Protein AF-R9R6C3-F1 (afdb_monomer_lite)

Foldseek 3Di:
DDDDPADDDVPARDCPDPPRPVVHDDDDDDPPDDDDDDDDDPDDFDWDKDADPPDKDWDQDDPNHGDDTDIDRIDIDDD

Sequence (79 aa):
PNVSDAYTINGFPGPLYNCSNKGTYRLKVKPGKTYLLRLINAALNDELFFSIANHTLVIVEADATYVKPFTSETIIIGP

Radius of gyration: 14.41 Å; chains: 1; bounding box: 40×18×42 Å

Organism: NCBI:txid220689

Secondary structure (DSSP, 8-state):
-PPPS---BTTB--TTSTTTGGG-------TT-----------SS--EEEEBTTB-EEEEEETTEEEEEEEESEEEE--

Structure (mmCIF, N/CA/C/O backbone):
data_AF-R9R6C3-F1
#
_entry.id   AF-R9R6C3-F1
#
loop_
_atom_site.group_PDB
_atom_site.id
_atom_site.type_symbol
_atom_site.label_atom_id
_atom_site.label_alt_id
_atom_site.label_comp_id
_atom_site.label_asym_id
_atom_site.label_entity_id
_atom_site.label_seq_id
_atom_site.pdbx_PDB_ins_code
_atom_site.Cartn_x
_atom_site.Cartn_y
_atom_site.Cartn_z
_atom_site.occupancy
_atom_site.B_iso_or_equiv
_atom_site.auth_seq_id
_atom_site.auth_comp_id
_atom_site.auth_asym_id
_atom_site.auth_atom_id
_atom_site.pdbx_PDB_model_num
ATOM 1 N N . PRO A 1 1 ? 1.985 -7.922 -23.838 1.00 64.25 1 PRO A N 1
ATOM 2 C CA . PRO A 1 1 ? 2.986 -7.115 -23.095 1.00 64.25 1 PRO A CA 1
ATOM 3 C C . PRO A 1 1 ? 3.994 -8.039 -22.405 1.00 64.25 1 PRO A C 1
ATOM 5 O O . PRO A 1 1 ? 3.614 -9.148 -22.039 1.00 64.25 1 PRO A O 1
ATOM 8 N N . ASN A 1 2 ? 5.251 -7.617 -22.259 1.00 79.00 2 ASN A N 1
ATOM 9 C CA . ASN A 1 2 ? 6.209 -8.369 -21.445 1.00 79.00 2 ASN A CA 1
ATOM 10 C C . ASN A 1 2 ? 5.850 -8.241 -19.961 1.00 79.00 2 ASN A C 1
ATOM 12 O O . ASN A 1 2 ? 5.277 -7.231 -19.547 1.00 79.00 2 ASN A O 1
ATOM 16 N N . VAL A 1 3 ? 6.189 -9.271 -19.188 1.00 88.12 3 VAL A N 1
ATOM 17 C CA . VAL A 1 3 ? 6.071 -9.250 -17.726 1.00 88.12 3 VAL A CA 1
ATOM 18 C C . VAL A 1 3 ? 7.022 -8.187 -17.175 1.00 88.12 3 VAL A C 1
ATOM 20 O O . VAL A 1 3 ? 8.117 -7.999 -17.707 1.00 88.12 3 VAL A O 1
ATOM 23 N N . SER A 1 4 ? 6.584 -7.466 -16.149 1.00 89.19 4 SER A N 1
ATOM 24 C CA . SER A 1 4 ? 7.396 -6.468 -15.459 1.00 89.19 4 SER A CA 1
ATOM 25 C C . SER A 1 4 ? 8.564 -7.121 -14.715 1.00 89.19 4 SER A C 1
ATOM 27 O O . SER A 1 4 ? 8.422 -8.186 -14.118 1.00 89.19 4 SER A O 1
ATOM 29 N N . ASP A 1 5 ? 9.718 -6.451 -14.697 1.00 92.50 5 ASP A N 1
ATOM 30 C CA . ASP A 1 5 ? 10.870 -6.903 -13.904 1.00 92.50 5 ASP A CA 1
ATOM 31 C C . ASP A 1 5 ? 10.632 -6.737 -12.393 1.00 92.50 5 ASP A C 1
ATOM 33 O O . ASP A 1 5 ? 11.221 -7.459 -11.591 1.00 92.50 5 ASP A O 1
ATOM 37 N N . ALA A 1 6 ? 9.790 -5.771 -11.998 1.00 93.56 6 ALA A N 1
ATOM 38 C CA . ALA A 1 6 ? 9.427 -5.519 -10.608 1.00 93.56 6 ALA A CA 1
ATOM 39 C C . ALA A 1 6 ? 8.096 -4.766 -10.457 1.00 93.56 6 ALA A C 1
ATOM 41 O O . ALA A 1 6 ? 7.768 -3.879 -11.247 1.00 93.56 6 ALA A O 1
ATOM 42 N N . TYR A 1 7 ? 7.391 -5.044 -9.360 1.00 94.06 7 TYR A N 1
ATOM 43 C CA . TYR A 1 7 ? 6.336 -4.173 -8.832 1.00 94.06 7 TYR A CA 1
ATOM 44 C C . TYR A 1 7 ? 6.928 -3.135 -7.883 1.00 94.06 7 TYR A C 1
ATOM 46 O O . TYR A 1 7 ? 7.945 -3.388 -7.238 1.00 94.06 7 TYR A O 1
ATOM 54 N N . THR A 1 8 ? 6.289 -1.969 -7.772 1.00 95.31 8 THR A N 1
ATOM 55 C CA . THR A 1 8 ? 6.812 -0.866 -6.957 1.00 95.31 8 THR A CA 1
ATOM 56 C C . THR A 1 8 ? 5.764 -0.281 -6.019 1.00 95.31 8 THR A C 1
ATOM 58 O O . THR A 1 8 ? 4.578 -0.248 -6.331 1.00 95.31 8 THR A O 1
ATOM 61 N N . ILE A 1 9 ? 6.221 0.226 -4.874 1.00 96.94 9 ILE A N 1
ATOM 62 C CA . ILE A 1 9 ? 5.435 1.072 -3.971 1.00 96.94 9 ILE A CA 1
ATOM 63 C C . ILE A 1 9 ? 6.072 2.459 -4.001 1.00 96.94 9 ILE A C 1
ATOM 65 O O . ILE A 1 9 ? 7.244 2.612 -3.648 1.00 96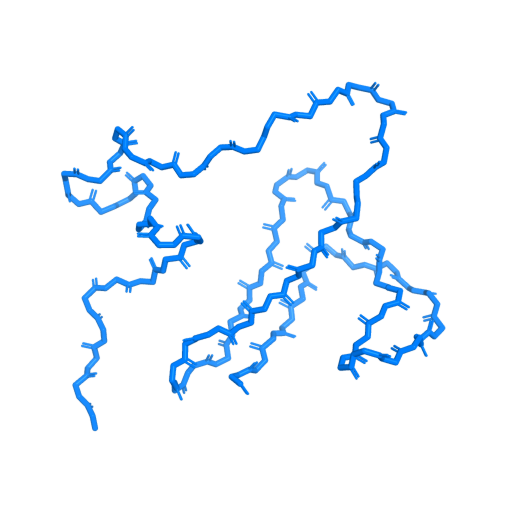.94 9 ILE A O 1
ATOM 69 N N . ASN A 1 10 ? 5.317 3.469 -4.445 1.00 96.19 10 ASN A N 1
ATOM 70 C CA . ASN A 1 10 ? 5.801 4.843 -4.638 1.00 96.19 10 ASN A CA 1
ATOM 71 C C . ASN A 1 10 ? 7.093 4.927 -5.480 1.00 96.19 10 ASN A C 1
ATOM 73 O O . ASN A 1 10 ? 7.988 5.709 -5.167 1.00 96.19 10 ASN A O 1
ATOM 77 N N . GLY A 1 11 ? 7.206 4.094 -6.522 1.00 95.44 11 GLY A N 1
ATOM 78 C CA . GLY A 1 11 ? 8.360 4.056 -7.431 1.00 95.44 11 GLY A CA 1
ATOM 79 C C . GLY A 1 11 ? 9.553 3.222 -6.950 1.00 95.44 11 GLY A C 1
ATOM 80 O O . GLY A 1 11 ? 10.550 3.132 -7.661 1.00 95.44 11 GLY A O 1
ATOM 81 N N . PHE A 1 12 ? 9.468 2.577 -5.780 1.00 96.25 12 PHE A N 1
ATOM 82 C CA . PHE A 1 12 ? 10.547 1.745 -5.238 1.00 96.25 12 PHE A CA 1
ATOM 83 C C . PHE A 1 12 ? 10.181 0.249 -5.247 1.00 96.25 12 PHE A C 1
ATOM 85 O O . PHE A 1 12 ? 9.136 -0.106 -4.699 1.00 96.25 12 PHE A O 1
ATOM 92 N N . PRO A 1 13 ? 11.036 -0.646 -5.787 1.00 95.62 13 PRO A N 1
ATOM 93 C CA . PRO A 1 13 ? 10.769 -2.093 -5.847 1.00 95.62 13 PRO A CA 1
ATOM 94 C C . PRO A 1 13 ? 10.666 -2.808 -4.491 1.00 95.62 13 PRO A C 1
ATOM 96 O O . PRO A 1 13 ? 10.150 -3.917 -4.387 1.00 95.62 13 PRO A O 1
ATOM 99 N N . GLY A 1 14 ? 11.183 -2.193 -3.427 1.00 94.62 14 GLY A N 1
ATOM 100 C CA . GLY A 1 14 ? 11.220 -2.793 -2.096 1.00 94.62 14 GLY A CA 1
ATOM 101 C C . GLY A 1 14 ? 12.461 -3.659 -1.847 1.00 94.62 14 GLY A C 1
ATOM 102 O O . GLY A 1 14 ? 13.418 -3.608 -2.619 1.00 94.62 14 GLY A O 1
ATOM 103 N N . PRO A 1 15 ? 12.497 -4.424 -0.746 1.00 94.25 15 PRO A N 1
ATOM 104 C CA . PRO A 1 15 ? 13.734 -5.016 -0.238 1.00 94.25 15 PRO A CA 1
ATOM 105 C C . PRO A 1 15 ? 14.129 -6.348 -0.889 1.00 94.25 15 PRO A C 1
ATOM 107 O O . PRO A 1 15 ? 15.244 -6.806 -0.659 1.00 94.25 15 PRO A O 1
ATOM 110 N N . LEU A 1 16 ? 13.234 -6.970 -1.665 1.00 93.50 16 LEU A N 1
ATOM 111 C CA . LEU A 1 16 ? 13.421 -8.320 -2.214 1.00 93.50 16 LEU A CA 1
ATOM 112 C C . LEU A 1 16 ? 14.079 -8.347 -3.602 1.00 93.50 16 LEU A C 1
ATOM 114 O O . LEU A 1 16 ? 14.450 -9.420 -4.068 1.00 93.50 16 LEU A O 1
ATOM 118 N N . TYR A 1 17 ? 14.244 -7.192 -4.251 1.00 92.00 17 TYR A N 1
ATOM 119 C CA . TYR A 1 17 ? 14.937 -7.092 -5.535 1.00 92.00 17 TYR A CA 1
ATOM 120 C C . TYR A 1 17 ? 16.422 -6.759 -5.337 1.00 92.00 17 TYR A C 1
ATOM 122 O O . TYR A 1 17 ? 16.830 -6.099 -4.373 1.00 92.00 17 TYR A O 1
ATOM 130 N N . ASN A 1 18 ? 17.257 -7.207 -6.275 1.00 91.31 18 ASN A N 1
ATOM 131 C CA . ASN A 1 18 ? 18.676 -6.868 -6.262 1.00 91.31 18 ASN A CA 1
ATOM 132 C C . ASN A 1 18 ? 18.861 -5.348 -6.380 1.00 91.31 18 ASN A C 1
ATOM 134 O O . ASN A 1 18 ? 18.170 -4.672 -7.137 1.00 91.31 18 ASN A O 1
ATOM 138 N N . CYS A 1 19 ? 19.817 -4.810 -5.619 1.00 90.62 19 CYS A N 1
ATOM 139 C CA . CYS A 1 19 ? 20.193 -3.390 -5.610 1.00 90.62 19 CYS A CA 1
ATOM 140 C C . CYS A 1 19 ? 19.125 -2.392 -5.103 1.00 90.62 19 CYS A C 1
ATOM 142 O O . CYS A 1 19 ? 19.423 -1.202 -5.028 1.00 90.62 19 CYS A O 1
ATOM 144 N N . SER A 1 20 ? 17.929 -2.823 -4.683 1.00 93.12 20 SER A N 1
ATOM 145 C CA . SER A 1 20 ? 16.829 -1.911 -4.307 1.00 93.12 20 SER A CA 1
ATOM 146 C C . SER A 1 20 ? 16.636 -1.706 -2.799 1.00 93.12 20 SER A C 1
ATOM 148 O O . SER A 1 20 ? 15.975 -0.750 -2.393 1.00 93.12 20 SER A O 1
ATOM 150 N N . ASN A 1 21 ? 17.236 -2.544 -1.945 1.00 87.56 21 ASN A N 1
ATOM 151 C CA . ASN A 1 21 ? 16.976 -2.543 -0.497 1.00 87.56 21 ASN A CA 1
ATOM 152 C C . ASN A 1 21 ? 17.166 -1.158 0.163 1.00 87.56 21 ASN A C 1
ATOM 154 O O . ASN A 1 21 ? 16.315 -0.710 0.935 1.00 87.56 21 ASN A O 1
ATOM 158 N N . LYS A 1 22 ? 18.224 -0.424 -0.217 1.00 85.12 22 LYS A N 1
ATOM 159 C CA . LYS A 1 22 ? 18.517 0.926 0.305 1.00 85.12 22 LYS A CA 1
ATOM 160 C C . LYS A 1 22 ? 17.447 1.970 -0.045 1.00 85.12 22 LYS A C 1
ATOM 162 O O . LYS A 1 22 ? 17.298 2.934 0.698 1.00 85.12 22 LYS A O 1
ATOM 167 N N . GLY A 1 23 ? 16.723 1.779 -1.148 1.00 87.69 23 GLY A N 1
ATOM 168 C CA . GLY A 1 23 ? 15.694 2.698 -1.638 1.00 87.69 23 GLY A CA 1
ATOM 169 C C . GLY A 1 2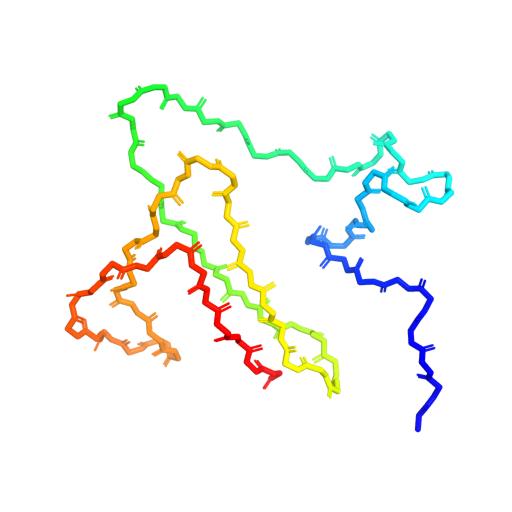3 ? 14.275 2.353 -1.188 1.00 87.69 23 GLY A C 1
ATOM 170 O O . GLY A 1 23 ? 13.351 3.063 -1.550 1.00 87.69 23 GLY A O 1
ATOM 171 N N . THR A 1 24 ? 14.069 1.279 -0.420 1.00 94.56 24 THR A N 1
ATOM 172 C CA . THR A 1 24 ? 12.722 0.837 -0.023 1.00 94.56 24 THR A CA 1
ATOM 173 C C . THR A 1 24 ? 11.926 1.969 0.630 1.00 94.56 24 THR A C 1
ATOM 175 O O . THR A 1 24 ? 12.382 2.562 1.612 1.00 94.56 24 THR A O 1
ATOM 178 N N . TYR A 1 25 ? 10.718 2.228 0.117 1.00 96.06 25 TYR A N 1
ATOM 179 C CA . TYR A 1 25 ? 9.807 3.218 0.684 1.00 96.06 25 TYR A CA 1
ATOM 180 C C . TYR A 1 25 ? 9.483 2.890 2.148 1.00 96.06 25 TYR A C 1
ATOM 182 O O . TYR A 1 25 ? 9.164 1.752 2.495 1.00 96.06 25 TYR A O 1
ATOM 190 N N . ARG A 1 26 ? 9.561 3.897 3.023 1.00 95.25 26 ARG A N 1
ATOM 191 C CA . ARG A 1 26 ? 9.271 3.764 4.455 1.00 95.25 26 ARG A CA 1
ATOM 192 C C . ARG A 1 26 ? 8.368 4.901 4.906 1.00 95.25 26 ARG A C 1
ATOM 194 O O . ARG A 1 26 ? 8.777 6.060 4.898 1.00 95.25 26 ARG A O 1
ATOM 201 N N . LEU A 1 27 ? 7.173 4.554 5.371 1.00 95.62 27 LEU A N 1
ATOM 202 C CA . LEU A 1 27 ? 6.271 5.485 6.038 1.00 95.62 27 LEU A CA 1
ATOM 203 C C . LEU A 1 27 ? 6.532 5.452 7.550 1.00 95.62 27 LEU A C 1
ATOM 205 O O . LEU A 1 27 ? 6.419 4.404 8.182 1.00 95.62 27 LEU A O 1
ATOM 209 N N . LYS A 1 28 ? 6.892 6.594 8.144 1.00 96.56 28 LYS A N 1
ATOM 210 C CA . LYS A 1 28 ? 7.060 6.709 9.600 1.00 96.56 28 LYS A CA 1
ATOM 211 C C . LYS A 1 28 ? 5.704 6.952 10.257 1.00 96.56 28 LYS A C 1
ATOM 213 O O . LYS A 1 28 ? 5.042 7.942 9.951 1.00 96.56 28 LYS A O 1
ATOM 218 N N . VAL A 1 29 ? 5.338 6.095 11.203 1.00 97.19 29 VAL A N 1
ATOM 219 C CA . VAL A 1 29 ? 4.098 6.203 11.982 1.00 97.19 29 VAL A CA 1
ATOM 220 C C . VAL A 1 29 ? 4.395 6.435 13.462 1.00 97.19 29 VAL A C 1
ATOM 222 O O . VAL A 1 29 ? 5.487 6.133 13.945 1.00 97.19 29 VAL A O 1
ATOM 225 N N . LYS A 1 30 ? 3.430 7.002 14.186 1.00 97.94 30 LYS A N 1
ATOM 226 C CA . LYS A 1 30 ? 3.480 7.201 15.637 1.00 97.94 30 LYS A CA 1
ATOM 227 C C . LYS A 1 30 ? 2.459 6.282 16.319 1.00 97.94 30 LYS A C 1
ATOM 229 O O . LYS A 1 30 ? 1.336 6.187 15.821 1.00 97.94 30 LYS A O 1
ATOM 234 N N . PRO A 1 31 ? 2.798 5.657 17.461 1.00 97.50 31 PRO A N 1
ATOM 235 C CA . PRO A 1 31 ? 1.846 4.854 18.226 1.00 97.50 31 PRO A CA 1
ATOM 236 C C . PRO A 1 31 ? 0.573 5.638 18.579 1.00 97.50 31 PRO A C 1
ATOM 238 O O . PRO A 1 31 ? 0.640 6.822 18.916 1.00 97.50 31 PRO A O 1
ATOM 241 N N . GLY A 1 32 ? -0.587 4.982 18.483 1.00 97.25 32 GLY A N 1
ATOM 242 C CA . GLY A 1 32 ? -1.893 5.574 18.802 1.00 97.25 32 GLY A CA 1
ATOM 243 C C . GLY A 1 32 ? -2.402 6.625 17.805 1.00 97.25 32 GLY A C 1
ATOM 244 O O . GLY A 1 32 ? -3.382 7.308 18.097 1.00 97.25 32 GLY A O 1
ATOM 245 N N . LYS A 1 33 ? -1.745 6.800 16.651 1.00 98.25 33 LYS A N 1
ATOM 246 C CA . LYS A 1 33 ? -2.213 7.687 15.576 1.00 98.25 33 LYS A CA 1
ATOM 247 C C . LYS A 1 33 ? -2.821 6.889 14.428 1.00 98.25 33 LYS A C 1
ATOM 249 O O . LYS A 1 33 ? -2.339 5.815 14.085 1.00 98.25 33 LYS A O 1
ATOM 254 N N . THR A 1 34 ? -3.847 7.472 13.817 1.00 97.69 34 THR A N 1
ATOM 255 C CA . THR A 1 34 ? -4.533 6.929 12.641 1.00 97.69 34 THR A CA 1
ATOM 256 C C . THR A 1 34 ? -4.037 7.641 11.391 1.00 97.69 34 THR A C 1
ATOM 258 O O . THR A 1 34 ? -3.839 8.857 11.405 1.00 97.69 34 THR A O 1
ATOM 261 N N . TYR A 1 35 ? -3.846 6.886 10.313 1.00 98.12 35 TYR A N 1
ATOM 262 C CA . TYR A 1 35 ? -3.343 7.387 9.040 1.00 98.12 35 TYR A CA 1
ATOM 263 C C . TYR A 1 35 ? -4.314 7.012 7.927 1.00 98.12 35 TYR A C 1
ATOM 265 O O . TYR A 1 35 ? -4.727 5.859 7.831 1.00 98.12 35 TYR A O 1
ATOM 273 N N . LEU A 1 36 ? -4.658 7.983 7.083 1.00 98.00 36 LEU A N 1
ATOM 274 C CA . LEU A 1 36 ? -5.408 7.729 5.860 1.00 98.00 36 LEU A CA 1
ATOM 275 C C . LEU A 1 36 ? -4.421 7.377 4.745 1.00 98.00 36 LEU A C 1
ATOM 277 O O . LEU A 1 36 ? -3.656 8.234 4.300 1.00 98.00 36 LEU A O 1
ATOM 281 N N . LEU A 1 37 ? -4.435 6.120 4.308 1.00 97.88 37 LEU A N 1
ATOM 282 C CA . LEU A 1 37 ? -3.660 5.661 3.159 1.00 97.88 37 LEU A CA 1
ATOM 283 C C . LEU A 1 37 ? -4.522 5.782 1.901 1.00 97.88 37 LEU A C 1
ATOM 285 O O . LEU A 1 37 ? -5.575 5.159 1.813 1.00 97.88 37 LEU A O 1
ATOM 289 N N . ARG A 1 38 ? -4.071 6.582 0.932 1.00 97.38 38 ARG A N 1
ATOM 290 C CA . ARG A 1 38 ? -4.680 6.660 -0.402 1.00 97.38 38 ARG A CA 1
ATOM 291 C C . ARG A 1 38 ? -3.950 5.686 -1.315 1.00 97.38 38 ARG A C 1
ATOM 293 O O . ARG A 1 38 ? -2.882 6.006 -1.830 1.00 97.38 38 ARG A O 1
ATOM 300 N N . LEU A 1 39 ? -4.486 4.476 -1.418 1.00 97.00 39 LEU A N 1
ATOM 301 C CA . LEU A 1 39 ? -3.933 3.427 -2.266 1.00 97.00 39 LEU A CA 1
ATOM 302 C C . LEU A 1 39 ? -4.412 3.645 -3.699 1.00 97.00 39 LEU A C 1
ATOM 304 O O . LEU A 1 39 ? -5.601 3.829 -3.935 1.00 97.00 39 LEU A O 1
ATOM 308 N N . ILE A 1 40 ? -3.467 3.652 -4.631 1.00 97.25 40 ILE A N 1
ATOM 309 C CA . ILE A 1 40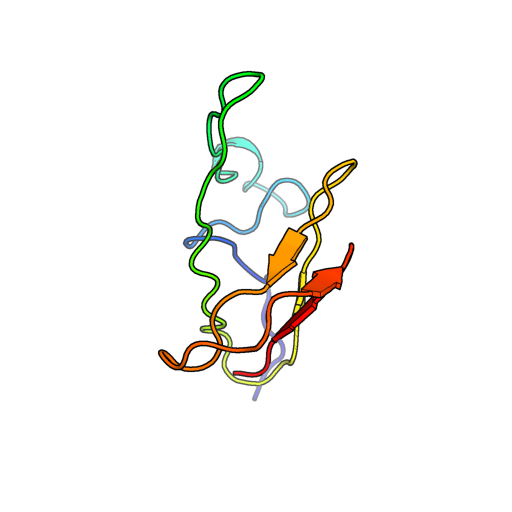 ? -3.708 3.814 -6.063 1.00 97.25 40 ILE A CA 1
ATOM 310 C C . ILE A 1 40 ? -2.938 2.691 -6.740 1.00 97.25 40 ILE A C 1
ATOM 312 O O . ILE A 1 40 ? -1.721 2.589 -6.554 1.00 97.25 40 ILE A O 1
ATOM 316 N N . ASN A 1 41 ? -3.633 1.848 -7.497 1.00 96.75 41 ASN A N 1
ATOM 317 C CA . ASN A 1 41 ? -2.961 0.938 -8.406 1.00 96.75 41 ASN A CA 1
ATOM 318 C C . ASN A 1 41 ? -2.615 1.727 -9.670 1.00 96.75 41 ASN A C 1
ATOM 320 O O . ASN A 1 41 ? -3.488 2.290 -10.313 1.00 96.75 41 ASN A O 1
ATOM 324 N N . ALA A 1 42 ? -1.326 1.828 -9.973 1.00 96.19 42 ALA A N 1
ATOM 325 C CA . ALA A 1 42 ? -0.830 2.438 -11.205 1.00 96.19 42 ALA A CA 1
ATOM 326 C C . ALA A 1 42 ? -0.091 1.406 -12.075 1.00 96.19 42 ALA A C 1
ATOM 328 O O . ALA A 1 42 ? 0.698 1.773 -12.948 1.00 96.19 42 ALA A O 1
ATOM 329 N N . ALA A 1 43 ? -0.282 0.110 -11.797 1.00 92.75 43 ALA A N 1
ATOM 330 C CA . ALA A 1 43 ? 0.177 -0.968 -12.660 1.00 92.75 43 ALA A CA 1
ATOM 331 C C . ALA A 1 43 ? -0.718 -1.052 -13.903 1.00 92.75 43 ALA A C 1
ATOM 333 O O . ALA A 1 43 ? -1.860 -0.619 -13.880 1.00 92.75 43 ALA A O 1
ATOM 334 N N . LEU A 1 44 ? -0.198 -1.604 -15.001 1.00 88.69 44 LEU A N 1
ATOM 335 C CA . LEU A 1 44 ? -0.947 -1.637 -16.261 1.00 88.69 44 LEU A CA 1
ATOM 336 C C . LEU A 1 44 ? -1.888 -2.841 -16.386 1.00 88.69 44 LEU A C 1
ATOM 338 O O . LEU A 1 44 ? -2.922 -2.718 -17.030 1.00 88.69 44 LEU A O 1
ATOM 342 N N . ASN A 1 45 ? -1.508 -4.009 -15.857 1.00 86.06 45 ASN A N 1
ATOM 343 C CA . ASN A 1 45 ? -2.131 -5.276 -16.263 1.00 86.06 45 ASN A CA 1
ATOM 344 C C . ASN A 1 45 ? -2.583 -6.173 -15.103 1.00 86.06 45 ASN A C 1
ATOM 346 O O . ASN A 1 45 ? -3.253 -7.167 -15.366 1.00 86.06 45 ASN A O 1
ATOM 350 N N . ASP A 1 46 ? -2.221 -5.854 -13.858 1.00 90.31 46 ASP A N 1
ATOM 351 C CA . ASP A 1 46 ? -2.367 -6.781 -12.735 1.00 90.31 46 ASP A CA 1
ATOM 352 C C . ASP A 1 46 ? -3.225 -6.190 -11.613 1.00 90.31 46 ASP A C 1
ATOM 354 O O . ASP A 1 46 ? -2.990 -5.072 -11.139 1.00 90.31 46 ASP A O 1
ATOM 358 N N . GLU A 1 47 ? -4.195 -6.981 -11.155 1.00 95.12 47 GLU A N 1
ATOM 359 C CA . GLU A 1 47 ? -4.855 -6.765 -9.870 1.00 95.12 47 GLU A CA 1
ATOM 360 C C . GLU A 1 47 ? -3.889 -7.151 -8.748 1.00 95.12 47 GLU A C 1
ATOM 362 O O . GLU A 1 47 ? -3.269 -8.218 -8.773 1.00 95.12 47 GLU A O 1
ATOM 367 N N . LEU A 1 48 ? -3.749 -6.283 -7.748 1.00 96.38 48 LEU A N 1
ATOM 368 C CA . LEU A 1 48 ? -2.759 -6.460 -6.692 1.00 96.38 48 LEU A CA 1
ATOM 369 C C . LEU A 1 48 ? -3.433 -6.686 -5.342 1.00 96.38 48 LEU A C 1
ATOM 371 O O . LEU A 1 48 ? -4.329 -5.945 -4.937 1.00 96.38 48 LEU A O 1
ATOM 375 N N . PHE A 1 49 ? -2.941 -7.688 -4.615 1.00 97.19 49 PHE A N 1
ATOM 376 C CA . PHE A 1 49 ? -3.250 -7.867 -3.202 1.00 97.19 49 PHE A CA 1
ATOM 377 C C . PHE A 1 49 ? -2.347 -6.959 -2.366 1.00 97.19 49 PHE A C 1
ATOM 379 O O . PHE A 1 49 ? -1.123 -6.987 -2.510 1.00 97.19 49 PHE A O 1
ATOM 386 N N . PHE A 1 50 ? -2.938 -6.181 -1.462 1.00 97.62 50 PHE A N 1
ATOM 387 C CA . PHE A 1 50 ? -2.207 -5.298 -0.554 1.00 97.62 50 PHE A CA 1
ATOM 388 C C . PHE A 1 50 ? -2.588 -5.562 0.904 1.00 97.62 50 PHE A C 1
ATOM 390 O O . PHE A 1 50 ? -3.770 -5.630 1.245 1.00 97.62 50 PHE A O 1
ATOM 397 N N . SER A 1 51 ? -1.580 -5.663 1.773 1.00 97.81 51 SER A N 1
ATOM 398 C CA . SER A 1 51 ? -1.733 -5.805 3.222 1.00 97.81 51 SER A CA 1
ATOM 399 C C . SER A 1 51 ? -0.581 -5.129 3.969 1.00 97.81 51 SER A C 1
ATOM 401 O O . SER A 1 51 ? 0.479 -4.843 3.405 1.00 97.81 51 SER A O 1
ATOM 403 N N . ILE A 1 52 ? -0.788 -4.858 5.260 1.00 97.75 52 ILE A N 1
ATOM 404 C CA . ILE A 1 52 ? 0.248 -4.347 6.162 1.0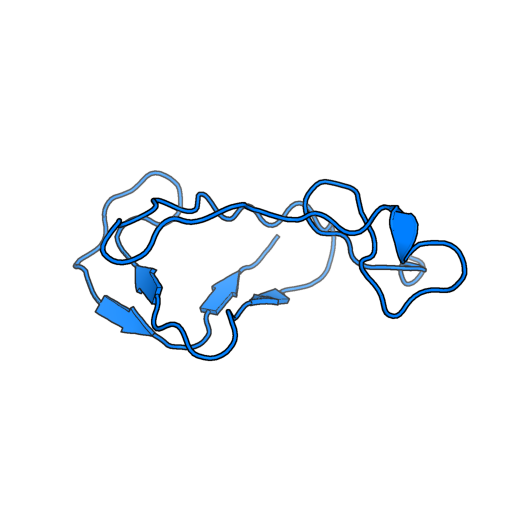0 97.75 52 ILE A CA 1
ATOM 405 C C . ILE A 1 52 ? 0.358 -5.321 7.329 1.00 97.75 52 ILE A C 1
ATOM 407 O O . ILE A 1 52 ? -0.609 -5.547 8.052 1.00 97.75 52 ILE A O 1
ATOM 411 N N . ALA A 1 53 ? 1.549 -5.886 7.530 1.00 97.81 53 ALA A N 1
ATOM 412 C CA . ALA A 1 53 ? 1.781 -6.849 8.600 1.00 97.81 53 ALA A CA 1
ATOM 413 C C . ALA A 1 53 ? 1.346 -6.281 9.963 1.00 97.81 53 ALA A C 1
ATOM 415 O O . ALA A 1 53 ? 1.722 -5.163 10.327 1.00 97.81 53 ALA A O 1
ATOM 416 N N . ASN A 1 54 ? 0.573 -7.067 10.715 1.00 97.12 54 ASN A N 1
ATOM 417 C CA . ASN A 1 54 ? 0.037 -6.722 12.036 1.00 97.12 54 ASN A CA 1
ATOM 418 C C . ASN A 1 54 ? -0.836 -5.451 12.076 1.00 97.12 54 ASN A C 1
ATOM 420 O O . ASN A 1 54 ? -0.919 -4.809 13.122 1.00 97.12 54 ASN A O 1
ATOM 424 N N . HIS A 1 55 ? -1.471 -5.067 10.964 1.00 97.56 55 HIS A N 1
ATOM 425 C CA . HIS A 1 55 ? -2.404 -3.941 10.925 1.00 97.56 55 HIS A CA 1
ATOM 426 C C . HIS A 1 55 ? -3.683 -4.314 10.170 1.00 97.56 55 HIS A C 1
ATOM 428 O O . HIS A 1 55 ? -3.635 -4.791 9.040 1.00 97.56 55 HIS A O 1
ATOM 434 N N . THR A 1 56 ? -4.836 -4.032 10.775 1.00 98.06 56 THR A N 1
ATOM 435 C CA . THR A 1 56 ? -6.139 -4.087 10.100 1.00 98.06 56 THR A CA 1
ATOM 436 C C . THR A 1 56 ? -6.403 -2.759 9.393 1.00 98.06 56 THR A C 1
ATOM 438 O O . THR A 1 56 ? -6.207 -1.688 9.971 1.00 98.06 56 THR A O 1
ATOM 441 N N . LEU A 1 57 ? -6.875 -2.819 8.151 1.00 98.19 57 LEU A N 1
ATOM 442 C CA . LEU A 1 57 ? -7.273 -1.655 7.369 1.00 98.19 57 LEU A CA 1
ATOM 443 C C . LEU A 1 57 ? -8.768 -1.391 7.561 1.00 98.19 57 LEU A C 1
ATOM 445 O O . LEU A 1 57 ? -9.573 -2.321 7.578 1.00 98.19 57 LEU A O 1
ATOM 449 N N . VAL A 1 58 ? -9.142 -0.116 7.672 1.00 98.44 58 VAL A N 1
ATOM 450 C CA . VAL A 1 58 ? -10.540 0.331 7.623 1.00 98.44 58 VAL A CA 1
ATOM 451 C C . VAL A 1 58 ? -10.763 0.985 6.267 1.00 98.44 58 VAL A C 1
ATOM 453 O O . VAL A 1 58 ? -10.186 2.034 5.981 1.00 98.44 58 VAL A O 1
ATOM 456 N N . ILE A 1 59 ? -11.581 0.361 5.429 1.00 98.25 59 ILE A N 1
ATOM 457 C CA . ILE A 1 59 ? -11.895 0.844 4.090 1.00 98.25 59 ILE A CA 1
ATOM 458 C C . ILE A 1 59 ? -13.036 1.845 4.227 1.00 98.25 59 ILE A C 1
ATOM 460 O O . ILE A 1 59 ? -14.085 1.516 4.776 1.00 98.25 59 ILE A O 1
ATOM 464 N N . VAL A 1 60 ? -12.816 3.072 3.755 1.00 98.38 60 VAL A N 1
ATOM 465 C CA . VAL A 1 60 ? -13.770 4.189 3.884 1.00 98.38 60 VAL A CA 1
ATOM 466 C C . VAL A 1 60 ? -14.114 4.853 2.550 1.00 98.38 60 VAL A C 1
ATOM 468 O O . VAL A 1 60 ? -15.118 5.553 2.461 1.00 98.38 60 VAL A O 1
ATOM 471 N N . GLU A 1 61 ? -13.312 4.630 1.510 1.00 98.06 61 GLU A N 1
ATOM 472 C CA . GLU A 1 61 ? -13.428 5.268 0.195 1.00 98.06 61 GLU A CA 1
ATOM 473 C C . GLU A 1 61 ? -12.981 4.273 -0.887 1.00 98.06 61 GLU A C 1
ATOM 475 O O . GLU A 1 61 ? -12.009 3.543 -0.679 1.00 98.06 61 GLU A O 1
ATOM 480 N N . ALA A 1 62 ? -13.680 4.254 -2.022 1.00 97.44 62 ALA A N 1
ATOM 481 C CA . ALA A 1 62 ? -13.289 3.573 -3.256 1.00 97.44 62 ALA A CA 1
ATOM 482 C C . ALA A 1 62 ? -13.659 4.477 -4.442 1.00 97.44 62 ALA A C 1
ATOM 484 O O . ALA A 1 62 ? -14.748 5.048 -4.448 1.00 97.44 62 ALA A O 1
ATOM 485 N N . ASP A 1 63 ? -12.748 4.665 -5.399 1.00 96.25 63 ASP A N 1
ATOM 486 C CA . ASP A 1 63 ? -12.934 5.524 -6.582 1.00 96.25 63 ASP A CA 1
ATOM 487 C C . ASP A 1 63 ? -13.498 6.918 -6.253 1.00 96.25 63 ASP A C 1
ATOM 489 O O . ASP A 1 63 ? -14.484 7.383 -6.827 1.00 96.25 63 ASP A O 1
ATOM 493 N N . ALA A 1 64 ? -12.885 7.573 -5.258 1.00 95.94 64 ALA A N 1
ATOM 494 C CA . ALA A 1 64 ? -13.288 8.880 -4.726 1.00 95.94 64 ALA A CA 1
ATOM 495 C C . ALA A 1 64 ? -14.734 8.950 -4.188 1.00 95.94 64 ALA A C 1
ATOM 497 O O . ALA A 1 64 ? -15.269 10.038 -3.968 1.00 95.94 64 ALA A O 1
ATOM 498 N N . THR A 1 65 ? -15.359 7.800 -3.932 1.00 97.88 65 THR A N 1
ATOM 499 C CA . THR A 1 65 ? -16.710 7.683 -3.383 1.00 97.88 65 THR A CA 1
ATOM 500 C C . THR A 1 65 ? -16.657 7.030 -2.008 1.00 97.88 65 THR A C 1
ATOM 502 O O . THR A 1 65 ? -16.022 5.993 -1.809 1.00 97.88 65 THR A O 1
ATOM 505 N N . TYR A 1 66 ? -17.335 7.632 -1.031 1.00 98.12 66 TYR A N 1
ATOM 506 C CA . TYR A 1 66 ? -17.439 7.044 0.299 1.00 98.12 66 TYR A CA 1
ATOM 507 C C . TYR A 1 66 ? -18.221 5.736 0.256 1.00 98.12 66 TYR A C 1
ATOM 509 O O . TYR A 1 66 ? -19.310 5.659 -0.313 1.00 98.12 66 TYR A O 1
ATOM 517 N N . VAL A 1 67 ? -17.683 4.725 0.926 1.00 97.94 67 VAL A N 1
ATOM 518 C CA . VAL A 1 67 ? -18.352 3.438 1.117 1.00 97.94 67 VAL A CA 1
ATOM 519 C C . VAL A 1 67 ? -18.756 3.280 2.575 1.00 97.94 67 VAL A C 1
ATOM 521 O O . VAL A 1 67 ? -18.229 3.955 3.463 1.00 97.94 67 VAL A O 1
ATOM 524 N N . LYS A 1 68 ? -19.694 2.369 2.852 1.00 98.06 68 LYS A N 1
ATOM 525 C CA . LYS A 1 68 ? -19.990 1.981 4.234 1.00 98.06 68 LYS A CA 1
ATOM 526 C C . LYS A 1 68 ? -18.709 1.404 4.850 1.00 98.06 68 LYS A C 1
ATOM 528 O O . LYS A 1 68 ? -18.225 0.414 4.308 1.00 98.06 68 LYS A O 1
ATOM 533 N N . PRO A 1 69 ? -18.179 1.958 5.956 1.00 98.25 69 PRO A N 1
ATOM 534 C CA . PRO A 1 69 ? -16.902 1.505 6.480 1.00 98.25 69 PRO A CA 1
ATOM 535 C C . PRO A 1 69 ? -16.907 0.027 6.859 1.00 98.25 69 PRO A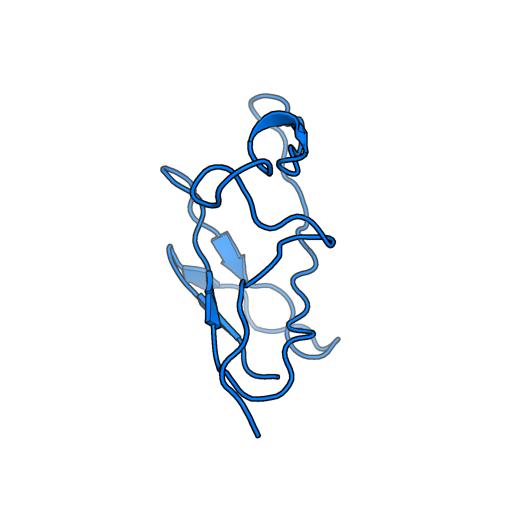 C 1
ATOM 537 O O . PRO A 1 69 ? -17.831 -0.447 7.526 1.00 98.25 69 PRO A O 1
ATOM 540 N N . PHE A 1 70 ? -15.856 -0.683 6.464 1.00 98.00 70 PHE A N 1
ATOM 541 C CA . PHE A 1 70 ? -15.625 -2.073 6.848 1.00 98.00 70 PHE A CA 1
ATOM 542 C C . PHE A 1 70 ? -14.135 -2.336 7.056 1.00 98.00 70 PHE A C 1
ATOM 544 O O . PHE A 1 70 ? -13.279 -1.605 6.559 1.00 98.00 70 PHE A O 1
ATOM 551 N N . THR A 1 71 ? -13.823 -3.371 7.829 1.00 98.25 71 THR A N 1
ATOM 552 C CA . THR A 1 71 ? -12.447 -3.760 8.148 1.00 98.25 71 THR A CA 1
ATOM 553 C C . THR A 1 71 ? -11.992 -4.924 7.285 1.00 98.25 71 THR A C 1
ATOM 555 O O . THR A 1 71 ? -12.756 -5.866 7.082 1.00 98.25 71 THR A O 1
ATOM 558 N N . SER A 1 72 ? -10.736 -4.900 6.849 1.00 97.75 72 SER A N 1
ATOM 559 C CA . SER A 1 72 ? -10.081 -6.042 6.210 1.00 97.75 72 SER A CA 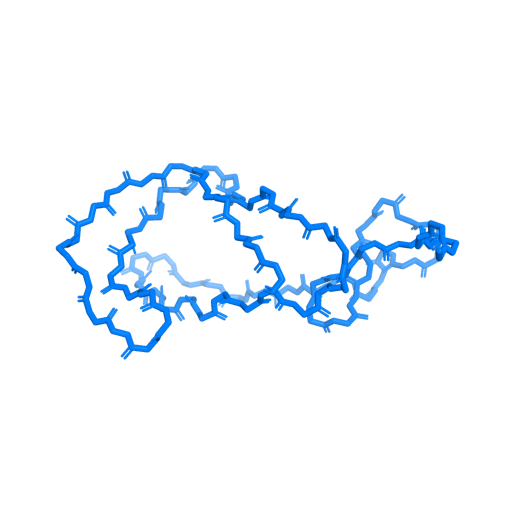1
ATOM 560 C C . SER A 1 72 ? -8.585 -6.054 6.520 1.00 97.75 72 SER A C 1
ATOM 562 O O . SER A 1 72 ? -7.976 -5.006 6.723 1.00 97.75 72 SER A O 1
ATOM 564 N N . GLU A 1 73 ? -7.971 -7.234 6.543 1.00 97.81 73 GLU A N 1
ATOM 565 C CA . GLU A 1 73 ? -6.510 -7.380 6.663 1.00 97.81 73 GLU A CA 1
ATOM 566 C C . GLU A 1 73 ? -5.806 -7.272 5.305 1.00 97.81 73 GLU A C 1
ATOM 568 O O . GLU A 1 73 ? -4.645 -6.876 5.224 1.00 97.81 73 GLU A O 1
ATOM 573 N N . THR A 1 74 ? -6.513 -7.622 4.230 1.00 97.44 74 THR A N 1
ATOM 574 C CA . THR A 1 74 ? -6.019 -7.579 2.850 1.00 97.44 74 THR A CA 1
ATOM 575 C C . THR A 1 74 ? -7.085 -6.978 1.946 1.00 97.44 74 THR A C 1
ATOM 577 O O . THR A 1 74 ? -8.280 -7.214 2.138 1.00 97.44 74 THR A O 1
ATOM 580 N N . ILE A 1 75 ? -6.663 -6.208 0.953 1.00 97.06 75 ILE A N 1
ATOM 581 C CA . ILE A 1 75 ? -7.540 -5.710 -0.107 1.00 97.06 75 ILE A CA 1
ATOM 582 C C . ILE A 1 75 ? -7.020 -6.156 -1.472 1.00 97.06 75 ILE A C 1
ATOM 584 O O . ILE A 1 75 ? -5.832 -6.444 -1.615 1.00 97.06 75 ILE A O 1
ATOM 588 N N . ILE A 1 76 ? -7.914 -6.179 -2.458 1.00 97.25 76 ILE A N 1
ATOM 589 C CA . ILE A 1 76 ? -7.587 -6.347 -3.875 1.00 97.25 76 ILE A CA 1
ATOM 590 C C . ILE A 1 76 ? -7.869 -5.011 -4.552 1.00 97.25 76 ILE A C 1
ATOM 592 O O . ILE A 1 76 ? -8.922 -4.419 -4.309 1.00 97.25 76 ILE A O 1
ATOM 596 N N . ILE A 1 77 ? -6.934 -4.529 -5.364 1.00 96.81 77 ILE A N 1
ATOM 597 C CA . ILE A 1 77 ? -7.086 -3.292 -6.130 1.00 96.81 77 ILE A CA 1
ATOM 598 C C . ILE A 1 77 ? -6.739 -3.547 -7.599 1.00 96.81 77 ILE A C 1
ATOM 600 O O . ILE A 1 77 ? -5.646 -4.024 -7.914 1.00 96.81 77 ILE A O 1
ATOM 604 N N . GLY A 1 78 ? -7.682 -3.254 -8.494 1.00 96.25 78 GLY A N 1
ATOM 605 C CA . GLY A 1 78 ? -7.478 -3.341 -9.942 1.00 96.25 78 GLY A CA 1
ATOM 606 C C . GLY A 1 78 ? -6.758 -2.109 -10.506 1.00 96.25 78 GLY A C 1
ATOM 607 O O . GLY A 1 78 ? -6.733 -1.091 -9.811 1.00 96.25 78 GLY A O 1
ATOM 608 N N . PRO A 1 79 ? -6.124 -2.221 -11.690 1.00 92.12 79 PRO A N 1
ATOM 609 C CA . PRO A 1 79 ? -5.555 -1.096 -12.440 1.00 92.12 79 PRO A CA 1
ATOM 610 C C . PRO A 1 79 ? -6.537 0.045 -12.724 1.00 92.12 79 PRO A C 1
ATOM 612 O O . PRO A 1 79 ? -7.716 -0.255 -13.020 1.00 92.12 79 PRO A O 1
#

pLDDT: mean 94.92, std 5.06, range [64.25, 98.44]

InterPro domains:
  IPR001117 Multicopper oxidase, second cupredoxin domain [PF00394] (1-79)
  IPR008972 Cupredoxin [G3DSA:2.60.40.420] (1-79)
  IPR008972 Cupredoxin [SSF49503] (1-79)
  IPR045087 Multicopper oxidase [PTHR11709] (1-79)